Protein AF-Q3IYF4-F1 (afdb_monomer_lite)

Foldseek 3Di:
DDDPVVVVVVVVVVVVVVLVVLVVDPNSVVVVVLVVQLVVQLVVLVVVLVVVLVVLVVVLVVLVVVLVVLCVPPNCVDPVSVVSVVVSVVSVVVSVVCVVCSVVVSVVSSVVSVDDPPPDPDPPPDDDPPDDD

Sequence (133 aa):
MTKPAETSRTFLDTMTELLSTLSVAPMGTIMAKRMLDMQQGIAGEMNQAAHDWLDRRQAAVSSLVGTAHKVMDKGFSDTATYTSMQEWYGGMVERLAADMKSPYDL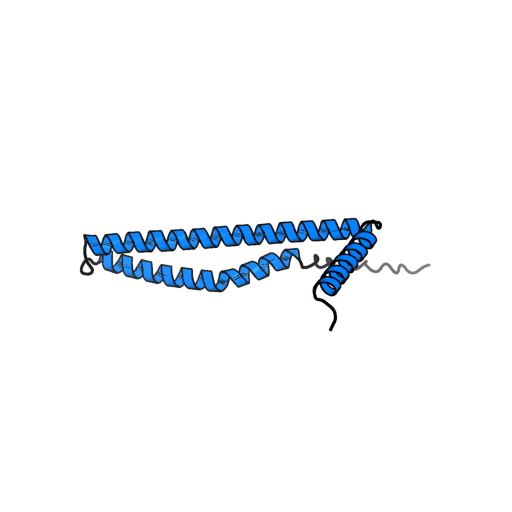MLACSAHVTPPVAKPAEKTASTFRRAA

pLDDT: mean 77.83, std 19.57, range [39.69, 97.12]

Organism: Cereibacter sphaeroides (strain ATCC 17023 / DSM 158 / JCM 6121 / CCUG 31486 / LMG 2827 / NBRC 12203 / NCIMB 8253 / ATH 2.4.1.) (NCBI:txid272943)

Structure (mmCIF, N/CA/C/O backbone):
data_AF-Q3IYF4-F1
#
_entry.id   AF-Q3IYF4-F1
#
loop_
_atom_site.group_PDB
_atom_site.id
_atom_site.type_symbol
_atom_site.label_atom_id
_atom_site.label_alt_id
_atom_site.label_comp_id
_atom_site.label_asym_id
_atom_site.label_entity_id
_atom_site.label_seq_id
_atom_site.pdbx_PDB_ins_code
_atom_site.Cartn_x
_atom_site.Cartn_y
_atom_site.Cartn_z
_atom_site.occupancy
_atom_site.B_iso_or_equiv
_atom_site.auth_seq_id
_atom_site.auth_comp_id
_atom_site.auth_asym_id
_atom_site.auth_atom_id
_atom_site.pdbx_PDB_model_num
ATOM 1 N N . MET A 1 1 ? 45.486 17.768 -6.975 1.00 40.19 1 MET A N 1
ATOM 2 C CA . MET A 1 1 ? 44.078 18.118 -6.691 1.00 40.19 1 MET A CA 1
ATOM 3 C C . MET A 1 1 ? 43.403 18.435 -8.017 1.00 40.19 1 MET A C 1
ATOM 5 O O . MET A 1 1 ? 43.606 19.523 -8.538 1.00 40.19 1 MET A O 1
ATOM 9 N N . THR A 1 2 ? 42.702 17.475 -8.618 1.00 50.09 2 THR A N 1
ATOM 10 C CA . THR A 1 2 ? 41.922 17.699 -9.847 1.00 50.09 2 THR A CA 1
ATOM 11 C C . THR A 1 2 ? 40.584 18.337 -9.478 1.00 50.09 2 THR A C 1
ATOM 13 O O . THR A 1 2 ? 39.971 17.969 -8.475 1.00 50.09 2 THR A O 1
ATOM 16 N N . LYS A 1 3 ? 40.167 19.363 -10.227 1.00 46.28 3 LYS A N 1
ATOM 17 C CA . LYS A 1 3 ? 38.967 20.151 -9.913 1.00 46.28 3 LYS A CA 1
ATOM 18 C C . LYS A 1 3 ? 37.704 19.284 -10.088 1.00 46.28 3 LYS A C 1
ATOM 20 O O . LYS A 1 3 ? 37.614 18.573 -11.087 1.00 46.28 3 LYS A O 1
ATOM 25 N N . PRO A 1 4 ? 36.688 19.393 -9.208 1.00 52.47 4 PRO A N 1
ATOM 26 C CA . PRO A 1 4 ? 35.450 18.597 -9.277 1.00 52.47 4 PRO A CA 1
ATOM 27 C C . PRO A 1 4 ? 34.710 18.667 -10.624 1.00 52.47 4 PRO A C 1
ATOM 29 O O . PRO A 1 4 ? 34.005 17.733 -11.006 1.00 52.47 4 PRO A O 1
ATOM 32 N N . ALA A 1 5 ? 34.888 19.772 -11.351 1.00 53.47 5 ALA A N 1
ATOM 33 C CA . ALA A 1 5 ? 34.289 20.009 -12.659 1.00 53.47 5 ALA A CA 1
ATOM 34 C C . ALA A 1 5 ? 34.938 19.196 -13.792 1.00 53.47 5 ALA A C 1
ATOM 36 O O . ALA A 1 5 ? 34.273 18.915 -14.780 1.00 53.47 5 ALA A O 1
ATOM 37 N N . GLU A 1 6 ? 36.212 18.806 -13.672 1.00 52.19 6 GLU A N 1
ATOM 38 C CA . GLU A 1 6 ? 36.874 17.978 -14.690 1.00 52.19 6 GLU A CA 1
ATOM 39 C C . GLU A 1 6 ? 36.450 16.518 -14.550 1.00 52.19 6 GLU A C 1
ATOM 41 O O . GLU A 1 6 ? 36.071 15.901 -15.535 1.00 52.19 6 GLU A O 1
ATOM 46 N N . THR A 1 7 ? 36.380 15.998 -13.322 1.00 56.44 7 THR A N 1
ATOM 47 C CA . THR A 1 7 ? 35.951 14.616 -13.049 1.00 56.44 7 THR A CA 1
ATOM 48 C C . THR A 1 7 ? 34.509 14.342 -13.482 1.00 56.44 7 THR A C 1
ATOM 50 O O . THR A 1 7 ? 34.222 13.282 -14.036 1.00 56.44 7 THR A O 1
ATOM 53 N N . SER A 1 8 ? 33.598 15.296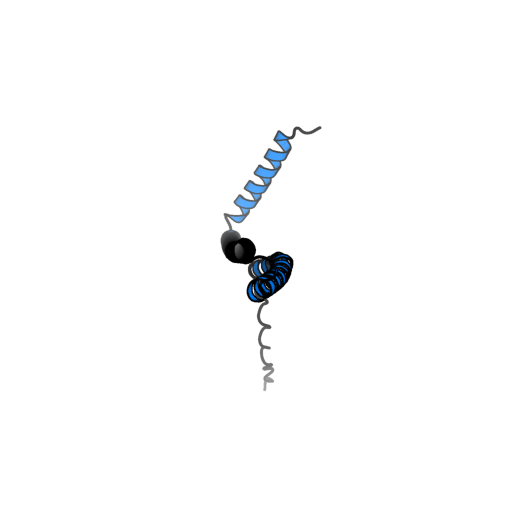 -13.271 1.00 56.47 8 SER A N 1
ATOM 54 C CA . SER A 1 8 ? 32.200 15.165 -13.706 1.00 56.47 8 SER A CA 1
ATOM 55 C C . SER A 1 8 ? 32.054 15.236 -15.231 1.00 56.47 8 SER A C 1
ATOM 57 O O . SER A 1 8 ? 31.237 14.510 -15.794 1.00 56.47 8 SER A O 1
ATOM 59 N N . ARG A 1 9 ? 32.896 16.025 -15.912 1.00 58.72 9 ARG A N 1
ATOM 60 C CA . ARG A 1 9 ? 32.964 16.069 -17.380 1.00 58.72 9 ARG A CA 1
ATOM 61 C C . ARG A 1 9 ? 33.507 14.766 -17.961 1.00 58.72 9 ARG A C 1
ATOM 63 O O . ARG A 1 9 ? 32.866 14.192 -18.826 1.00 58.72 9 ARG A O 1
ATOM 70 N N . THR A 1 10 ? 34.596 14.232 -17.403 1.00 63.41 10 THR A N 1
ATOM 71 C CA . THR A 1 10 ? 35.173 12.950 -17.836 1.00 63.41 10 THR A CA 1
ATOM 72 C C . THR A 1 10 ? 34.194 11.790 -17.661 1.00 63.41 10 THR A C 1
ATOM 74 O O . THR A 1 10 ? 34.110 10.929 -18.530 1.00 63.41 10 THR A O 1
ATOM 77 N N . PHE A 1 11 ? 33.416 11.765 -16.575 1.00 64.62 11 PHE A N 1
ATOM 78 C CA . PHE A 1 11 ? 32.393 10.737 -16.368 1.00 64.62 11 PHE A CA 1
ATOM 79 C C . PHE A 1 11 ? 31.266 10.820 -17.409 1.00 64.62 11 PHE A C 1
ATOM 81 O O . PHE A 1 11 ? 30.898 9.805 -17.998 1.00 64.62 11 PHE A O 1
ATOM 88 N N . LEU A 1 12 ? 30.751 12.026 -17.672 1.00 64.00 12 LEU A N 1
ATOM 89 C CA . LEU A 1 12 ? 29.723 12.251 -18.692 1.00 64.00 12 LEU A CA 1
ATOM 90 C C . LEU A 1 12 ? 30.234 11.942 -20.105 1.00 64.00 12 LEU A C 1
ATOM 92 O O . LEU A 1 12 ? 29.516 11.303 -20.872 1.00 64.00 12 LEU A O 1
ATOM 96 N N . ASP A 1 13 ? 31.471 12.320 -20.431 1.00 65.69 13 ASP A N 1
ATOM 97 C CA . ASP A 1 13 ? 32.100 12.025 -21.722 1.00 65.69 13 ASP A CA 1
ATOM 98 C C . ASP A 1 13 ? 32.281 10.509 -21.904 1.00 65.69 13 ASP A C 1
ATOM 100 O O . ASP A 1 13 ? 31.894 9.963 -22.935 1.00 65.69 13 ASP A O 1
ATOM 104 N N . THR A 1 14 ? 32.727 9.801 -20.859 1.00 65.25 14 THR A N 1
ATOM 105 C CA . THR A 1 14 ? 32.864 8.332 -20.875 1.00 65.25 14 THR A CA 1
ATOM 106 C C . THR A 1 14 ? 31.506 7.643 -21.049 1.00 65.25 14 THR A C 1
ATOM 108 O O . THR A 1 14 ? 31.385 6.696 -21.823 1.00 65.25 14 THR A O 1
ATOM 111 N N . MET A 1 15 ? 30.454 8.116 -20.367 1.00 60.31 15 MET A N 1
ATOM 112 C CA . MET A 1 15 ? 29.099 7.579 -20.547 1.00 60.31 15 MET A CA 1
ATOM 113 C C . MET A 1 15 ? 28.559 7.849 -21.953 1.00 60.31 15 MET A C 1
ATOM 115 O O . MET A 1 15 ? 27.919 6.977 -22.538 1.00 60.31 15 MET A O 1
ATOM 119 N N . THR A 1 16 ? 28.837 9.028 -22.507 1.00 65.94 16 THR A N 1
ATOM 120 C CA . THR A 1 16 ? 28.401 9.419 -23.853 1.00 65.94 16 THR A CA 1
ATOM 121 C C . THR A 1 16 ? 29.099 8.585 -24.925 1.00 65.94 16 THR A C 1
ATOM 123 O O . THR A 1 16 ? 28.452 8.152 -25.874 1.00 65.94 16 THR A O 1
ATOM 126 N N . GLU A 1 17 ? 30.389 8.296 -24.755 1.00 61.41 17 GLU A N 1
ATOM 127 C CA . GLU A 1 17 ? 31.174 7.449 -25.658 1.00 61.41 17 GLU A CA 1
ATOM 128 C C . GLU A 1 17 ? 30.762 5.965 -25.578 1.00 61.41 17 GLU A C 1
ATOM 130 O O . GLU A 1 17 ? 30.663 5.269 -26.592 1.00 61.41 17 GLU A O 1
ATOM 135 N N . LEU A 1 18 ? 30.407 5.481 -24.384 1.00 58.34 18 LEU A N 1
ATOM 136 C CA . LEU A 1 18 ? 29.841 4.141 -24.206 1.00 58.34 18 LEU A CA 1
ATOM 137 C C . LEU A 1 18 ? 28.450 4.019 -24.859 1.00 58.34 18 LEU A C 1
ATOM 139 O O . LEU A 1 18 ? 28.125 3.015 -25.489 1.00 58.34 18 LEU A O 1
ATOM 143 N N . LEU A 1 19 ? 27.621 5.059 -24.739 1.00 58.50 19 LEU A N 1
ATOM 144 C CA . LEU A 1 19 ? 26.296 5.120 -25.362 1.00 58.50 19 LEU A CA 1
ATOM 145 C C . LEU A 1 19 ? 26.379 5.274 -26.889 1.00 58.50 19 LEU A C 1
ATOM 147 O O . LEU A 1 19 ? 25.565 4.686 -27.604 1.00 58.50 19 LEU A O 1
ATOM 151 N N . SER A 1 20 ? 27.362 6.019 -27.405 1.00 60.44 20 SER A N 1
ATOM 152 C CA . SER A 1 20 ? 27.559 6.216 -28.846 1.00 60.44 20 SER A CA 1
ATOM 153 C C . SER A 1 20 ? 28.117 4.970 -29.534 1.00 60.44 20 SER A C 1
ATOM 155 O O . SER A 1 20 ? 27.747 4.682 -30.665 1.00 60.44 20 SER A O 1
ATOM 157 N N . THR A 1 21 ? 28.937 4.173 -28.850 1.00 57.44 21 THR A N 1
ATOM 158 C CA . THR A 1 21 ? 29.420 2.885 -29.376 1.00 57.44 21 THR A CA 1
ATOM 159 C C . THR A 1 21 ? 28.343 1.797 -29.357 1.00 57.44 21 THR A C 1
ATOM 161 O O . THR A 1 21 ? 28.311 0.947 -30.248 1.00 57.44 21 THR A O 1
ATOM 164 N N . LEU A 1 22 ? 27.400 1.850 -28.411 1.00 53.66 22 LEU A N 1
ATOM 165 C CA . LEU A 1 22 ? 26.230 0.965 -28.388 1.00 53.66 22 LEU A CA 1
ATOM 166 C C . LEU A 1 22 ? 25.180 1.341 -29.451 1.00 53.66 22 LEU A C 1
ATOM 168 O O . LEU A 1 22 ? 24.503 0.458 -29.974 1.00 53.66 22 LEU A O 1
ATOM 172 N N . SER A 1 23 ? 25.040 2.616 -29.820 1.00 54.72 23 SER A N 1
ATOM 173 C CA . SER A 1 23 ? 23.973 3.061 -30.733 1.00 54.72 23 SER A CA 1
ATOM 174 C C . SER A 1 23 ? 24.160 2.645 -32.202 1.00 54.72 23 SER A C 1
ATOM 176 O O . SER A 1 23 ? 23.187 2.644 -32.955 1.00 54.72 23 SER A O 1
ATOM 178 N N . VAL A 1 24 ? 25.371 2.243 -32.614 1.00 55.47 24 VAL A N 1
ATOM 179 C CA . VAL A 1 24 ? 25.703 1.933 -34.024 1.00 55.47 24 VAL A CA 1
ATOM 180 C C . VAL A 1 24 ? 25.619 0.428 -34.347 1.00 55.47 24 VAL A C 1
ATOM 182 O O . VAL A 1 24 ? 25.619 0.041 -35.514 1.00 55.47 24 VAL A O 1
ATOM 185 N N . ALA A 1 25 ? 25.481 -0.448 -33.343 1.00 57.38 25 ALA A N 1
ATOM 186 C CA . ALA A 1 25 ? 25.373 -1.897 -33.536 1.00 57.38 25 ALA A CA 1
ATOM 187 C C . ALA A 1 25 ? 23.937 -2.406 -33.272 1.00 57.38 25 ALA A C 1
ATOM 189 O O . ALA A 1 25 ? 23.344 -2.036 -32.256 1.00 57.38 25 ALA A O 1
ATOM 190 N N . PRO A 1 26 ? 23.388 -3.343 -34.079 1.00 59.53 26 PRO A N 1
ATOM 191 C CA . PRO A 1 26 ? 22.086 -3.982 -33.820 1.00 59.53 26 PRO A CA 1
ATOM 192 C C . PRO A 1 26 ? 21.964 -4.586 -32.411 1.00 59.53 26 PRO A C 1
ATOM 194 O O . PRO A 1 26 ? 20.877 -4.693 -31.853 1.00 59.53 26 PRO A O 1
ATOM 197 N N . MET A 1 27 ? 23.093 -4.966 -31.809 1.00 61.69 27 MET A N 1
ATOM 198 C CA . MET A 1 27 ? 23.151 -5.477 -30.441 1.00 61.69 27 MET A CA 1
ATOM 199 C C . MET A 1 27 ? 22.861 -4.408 -29.382 1.00 61.69 27 MET A C 1
ATOM 201 O O . MET A 1 27 ? 22.235 -4.723 -28.370 1.00 61.69 27 MET A O 1
ATOM 205 N N . GLY A 1 28 ? 23.261 -3.152 -29.596 1.00 63.28 28 GLY A N 1
ATOM 206 C CA . GLY A 1 28 ? 23.003 -2.090 -28.628 1.00 63.28 28 GLY A CA 1
ATOM 207 C C . GLY A 1 28 ? 21.562 -1.589 -28.665 1.00 63.28 28 GLY A C 1
ATOM 208 O O . GLY A 1 28 ? 21.007 -1.305 -27.608 1.00 63.28 28 GLY A O 1
ATOM 209 N N . THR A 1 29 ? 20.889 -1.603 -29.821 1.00 70.00 29 THR A N 1
ATOM 210 C CA . THR A 1 29 ? 19.440 -1.330 -29.884 1.00 70.00 29 THR A CA 1
ATOM 211 C C . THR A 1 29 ? 18.616 -2.432 -29.207 1.00 70.00 29 THR A C 1
ATOM 213 O O . THR A 1 29 ? 17.667 -2.129 -28.484 1.00 70.00 29 THR A O 1
ATOM 216 N N . ILE A 1 30 ? 19.007 -3.706 -29.351 1.00 75.19 30 ILE A N 1
ATOM 217 C CA . ILE A 1 30 ? 18.394 -4.833 -28.621 1.00 75.19 30 ILE A CA 1
ATOM 218 C C . ILE A 1 30 ? 18.602 -4.686 -27.109 1.00 75.19 30 ILE A C 1
ATOM 220 O O . ILE A 1 30 ? 17.670 -4.899 -26.333 1.00 75.19 30 ILE A O 1
ATOM 224 N N . MET A 1 31 ? 19.811 -4.319 -26.680 1.00 74.75 31 MET A N 1
ATOM 225 C CA . MET A 1 31 ? 20.125 -4.147 -25.263 1.00 74.75 31 MET A CA 1
ATOM 226 C C . MET A 1 31 ? 19.405 -2.937 -24.658 1.00 74.75 31 MET A C 1
ATOM 228 O O . MET A 1 31 ? 18.847 -3.054 -23.570 1.00 74.75 31 MET A O 1
ATOM 232 N N . ALA A 1 32 ? 19.328 -1.821 -25.388 1.00 76.88 32 ALA A N 1
ATOM 233 C CA . ALA A 1 32 ? 18.560 -0.644 -24.993 1.00 76.88 32 ALA A CA 1
ATOM 234 C C . ALA A 1 32 ? 17.071 -0.972 -24.836 1.00 76.88 32 ALA A C 1
ATOM 236 O O . ALA A 1 32 ? 16.477 -0.629 -23.818 1.00 76.88 32 ALA A O 1
ATOM 237 N N . LYS A 1 33 ? 16.478 -1.704 -25.790 1.00 81.25 33 LYS A N 1
ATOM 238 C CA . LYS A 1 33 ? 15.083 -2.149 -25.684 1.00 81.25 33 LYS A CA 1
ATOM 239 C C . LYS A 1 33 ? 14.856 -3.022 -24.448 1.00 81.25 33 LYS A C 1
ATOM 241 O O . LYS A 1 33 ? 13.959 -2.734 -23.671 1.00 81.25 33 LYS A O 1
ATOM 246 N N . ARG A 1 34 ? 15.709 -4.026 -24.214 1.00 80.00 34 ARG A N 1
ATOM 247 C CA . ARG A 1 34 ? 15.621 -4.879 -23.013 1.00 80.00 34 ARG A CA 1
ATOM 248 C C . ARG A 1 34 ? 15.745 -4.080 -21.718 1.00 80.00 34 ARG A C 1
ATOM 250 O O . ARG A 1 34 ? 15.047 -4.370 -20.755 1.00 80.00 34 ARG A O 1
ATOM 257 N N . MET A 1 35 ? 16.628 -3.084 -21.690 1.00 82.44 35 MET A N 1
ATOM 258 C CA . MET A 1 35 ? 16.806 -2.221 -20.526 1.00 82.44 35 MET A CA 1
ATOM 259 C C . MET A 1 35 ? 15.575 -1.343 -20.274 1.00 82.44 35 MET A C 1
ATOM 261 O O . MET A 1 35 ? 15.186 -1.177 -19.121 1.00 82.44 35 MET A O 1
ATOM 265 N N . LEU A 1 36 ? 14.950 -0.811 -21.328 1.00 86.25 36 LEU A N 1
ATOM 266 C CA . LEU A 1 36 ? 13.699 -0.056 -21.222 1.00 86.25 36 LEU A CA 1
ATOM 267 C C . LEU A 1 36 ? 12.541 -0.947 -20.760 1.00 86.25 36 LEU A C 1
ATOM 269 O O . LEU A 1 36 ? 11.827 -0.559 -19.840 1.00 86.25 36 LEU A O 1
ATOM 273 N N . ASP A 1 37 ? 12.406 -2.150 -21.324 1.00 87.75 37 ASP A N 1
ATOM 274 C CA . ASP A 1 37 ? 11.381 -3.122 -20.924 1.00 87.75 37 ASP A CA 1
ATOM 275 C C . ASP A 1 37 ? 11.539 -3.503 -19.435 1.00 87.75 37 ASP A C 1
ATOM 277 O O . ASP A 1 37 ? 10.565 -3.519 -18.685 1.00 87.75 37 ASP A O 1
ATOM 281 N N . MET A 1 38 ? 12.778 -3.718 -18.971 1.00 87.56 38 MET A N 1
ATOM 282 C CA . MET A 1 38 ? 13.093 -3.963 -17.558 1.00 87.56 38 MET A CA 1
ATOM 283 C C . MET A 1 38 ? 12.721 -2.770 -16.666 1.00 87.56 38 MET A C 1
ATOM 285 O O . MET A 1 38 ? 12.091 -2.955 -15.627 1.00 87.56 38 MET A O 1
ATOM 289 N N . GLN A 1 39 ? 13.102 -1.546 -17.051 1.00 86.81 39 GLN A N 1
ATOM 290 C CA . GLN A 1 39 ? 12.760 -0.338 -16.290 1.00 86.81 39 GLN A CA 1
ATOM 291 C C . GLN A 1 39 ? 11.246 -0.130 -16.210 1.00 86.81 39 GLN A C 1
ATOM 293 O O . GLN A 1 39 ? 10.738 0.228 -15.149 1.00 86.81 39 GLN A O 1
ATOM 298 N N . GLN A 1 40 ? 10.523 -0.388 -17.302 1.00 92.44 40 GLN A N 1
ATOM 299 C CA . GLN A 1 40 ? 9.068 -0.302 -17.334 1.00 92.44 40 GLN A CA 1
ATOM 300 C C . GLN A 1 40 ? 8.420 -1.351 -16.422 1.00 92.44 40 GLN A C 1
ATOM 302 O O . GLN A 1 40 ? 7.495 -1.017 -15.684 1.00 92.44 40 GLN A O 1
ATOM 307 N N . GLY A 1 41 ? 8.928 -2.588 -16.427 1.00 90.69 41 GLY A N 1
ATOM 308 C CA . GLY A 1 41 ? 8.484 -3.647 -15.520 1.00 90.69 41 GLY A CA 1
ATOM 309 C C . GLY A 1 41 ? 8.682 -3.272 -14.051 1.00 90.69 41 GLY A C 1
ATOM 310 O O . GLY A 1 41 ? 7.723 -3.262 -13.285 1.00 90.69 41 GLY A O 1
ATOM 311 N N . ILE A 1 42 ? 9.896 -2.848 -13.680 1.00 92.94 42 ILE A N 1
ATOM 312 C CA . ILE A 1 42 ? 10.220 -2.383 -12.319 1.00 92.94 42 ILE A CA 1
ATOM 313 C C . ILE A 1 42 ? 9.324 -1.211 -11.903 1.00 92.94 42 ILE A C 1
ATOM 315 O O . ILE A 1 42 ? 8.802 -1.204 -10.790 1.00 92.94 42 ILE A O 1
ATOM 319 N N . ALA A 1 43 ? 9.115 -0.230 -12.784 1.00 94.25 43 ALA A N 1
ATOM 320 C CA . ALA A 1 43 ? 8.231 0.897 -12.502 1.00 94.25 43 ALA A CA 1
ATOM 321 C C . ALA A 1 43 ? 6.783 0.441 -12.250 1.00 94.25 43 ALA A C 1
ATOM 323 O O . ALA A 1 43 ? 6.118 0.986 -11.370 1.00 94.25 43 ALA A O 1
ATOM 324 N N . GLY A 1 44 ? 6.316 -0.579 -12.978 1.00 95.62 44 GLY A N 1
ATOM 325 C CA . GLY A 1 44 ? 5.024 -1.224 -12.745 1.00 95.62 44 GLY A CA 1
ATOM 326 C C . GLY A 1 44 ? 4.917 -1.835 -11.347 1.00 95.62 44 GLY A C 1
ATOM 327 O O . GLY A 1 44 ? 3.977 -1.514 -10.620 1.00 95.62 44 GLY A O 1
ATOM 328 N N . GLU A 1 45 ? 5.906 -2.636 -10.940 1.00 97.00 45 GLU A N 1
ATOM 329 C CA . GLU A 1 45 ? 5.938 -3.255 -9.603 1.00 97.00 45 GLU A CA 1
ATOM 330 C C . GLU A 1 45 ? 5.983 -2.205 -8.486 1.00 97.00 45 GLU A C 1
ATOM 332 O O . GLU A 1 45 ? 5.254 -2.297 -7.498 1.00 97.00 45 GLU A O 1
ATOM 337 N N . MET A 1 46 ? 6.800 -1.161 -8.654 1.00 95.00 46 MET A N 1
ATOM 338 C CA . MET A 1 46 ? 6.878 -0.056 -7.695 1.00 95.00 46 MET A CA 1
ATOM 339 C C . MET A 1 46 ? 5.547 0.684 -7.570 1.00 95.00 46 MET A C 1
ATOM 341 O O . MET A 1 46 ? 5.134 1.021 -6.460 1.00 95.00 46 MET A O 1
ATOM 345 N N . ASN A 1 47 ? 4.870 0.934 -8.693 1.00 97.12 47 ASN A N 1
ATOM 346 C CA . ASN A 1 47 ? 3.576 1.601 -8.688 1.00 97.12 47 ASN A CA 1
ATOM 347 C C . ASN A 1 47 ? 2.516 0.747 -7.983 1.00 97.12 47 ASN A C 1
ATOM 349 O O . ASN A 1 47 ? 1.760 1.277 -7.170 1.00 97.12 47 ASN A O 1
ATOM 353 N N . GLN A 1 48 ? 2.482 -0.563 -8.235 1.00 96.00 48 GLN A N 1
ATOM 354 C CA . GLN A 1 48 ? 1.558 -1.464 -7.547 1.00 96.00 48 GLN A CA 1
ATOM 355 C C . GLN A 1 48 ? 1.834 -1.502 -6.039 1.00 96.00 48 GLN A C 1
ATOM 357 O O . GLN A 1 48 ? 0.923 -1.289 -5.243 1.00 96.00 48 GLN A O 1
ATOM 362 N N . ALA A 1 49 ? 3.095 -1.670 -5.635 1.00 94.81 49 ALA A N 1
ATOM 363 C CA . ALA A 1 49 ? 3.467 -1.688 -4.222 1.00 94.81 49 ALA A CA 1
ATOM 364 C C . ALA A 1 49 ? 3.116 -0.374 -3.499 1.00 94.81 49 ALA A C 1
ATOM 366 O O . ALA A 1 49 ? 2.728 -0.395 -2.328 1.00 94.81 49 ALA A O 1
ATOM 367 N N . ALA A 1 50 ? 3.222 0.768 -4.186 1.00 95.06 50 ALA A N 1
ATOM 368 C CA . ALA A 1 50 ? 2.806 2.059 -3.649 1.00 95.06 50 ALA A CA 1
ATOM 369 C C . ALA A 1 50 ? 1.287 2.133 -3.422 1.00 95.06 50 ALA A C 1
ATOM 371 O O . ALA A 1 50 ? 0.866 2.597 -2.360 1.00 95.06 50 ALA A O 1
ATOM 372 N N . HIS A 1 51 ? 0.478 1.647 -4.371 1.00 97.12 51 HIS A N 1
ATOM 373 C CA . HIS A 1 51 ? -0.977 1.558 -4.200 1.00 97.12 51 HIS A CA 1
ATOM 374 C C . HIS A 1 51 ? -1.333 0.658 -3.015 1.00 97.12 51 HIS A C 1
ATOM 376 O O . HIS A 1 51 ? -2.028 1.100 -2.103 1.00 97.12 51 HIS A O 1
ATOM 382 N N . ASP A 1 52 ? -0.759 -0.545 -2.953 1.00 94.56 52 ASP A N 1
ATOM 383 C CA . ASP A 1 52 ? -1.029 -1.491 -1.868 1.00 94.56 52 ASP A CA 1
ATOM 384 C C . ASP A 1 52 ? -0.663 -0.907 -0.494 1.00 94.56 52 ASP A C 1
ATOM 386 O O . ASP A 1 52 ? -1.349 -1.141 0.505 1.00 94.56 52 ASP A O 1
ATOM 390 N N . TRP A 1 53 ? 0.438 -0.153 -0.412 1.00 93.69 53 TRP A N 1
ATOM 391 C CA . TRP A 1 53 ? 0.837 0.526 0.820 1.00 93.69 53 TRP A CA 1
ATOM 392 C C . TRP A 1 53 ? -0.153 1.628 1.208 1.00 93.69 53 TRP A C 1
ATOM 394 O O . TRP A 1 53 ? -0.571 1.687 2.367 1.00 93.69 53 TRP A O 1
ATOM 404 N N . LEU A 1 54 ? -0.555 2.478 0.258 1.00 95.75 54 LEU A N 1
ATOM 405 C CA . LEU A 1 54 ? -1.526 3.547 0.502 1.00 95.75 54 LEU A CA 1
ATOM 406 C C . LEU A 1 54 ? -2.878 2.989 0.957 1.00 95.75 54 LEU A C 1
ATOM 408 O O . LEU A 1 54 ? -3.427 3.481 1.944 1.00 95.75 54 LEU A O 1
ATOM 412 N N . ASP A 1 55 ? -3.359 1.916 0.331 1.00 95.44 55 ASP A N 1
ATOM 413 C CA . ASP A 1 55 ? -4.614 1.256 0.697 1.00 95.44 55 ASP A CA 1
ATOM 414 C C . ASP A 1 55 ? -4.572 0.725 2.136 1.00 95.44 55 ASP A C 1
ATOM 416 O O . ASP A 1 55 ? -5.488 0.968 2.933 1.00 95.44 55 ASP A O 1
ATOM 420 N N . ARG A 1 56 ? -3.468 0.073 2.533 1.00 93.25 56 ARG A N 1
ATOM 421 C CA . ARG A 1 56 ? -3.279 -0.380 3.923 1.00 93.25 56 ARG A CA 1
ATOM 422 C C . ARG A 1 56 ? -3.261 0.784 4.910 1.00 93.25 56 ARG A C 1
ATOM 424 O O . ARG A 1 56 ? -3.808 0.658 6.011 1.00 93.25 56 ARG A O 1
ATOM 431 N N . ARG A 1 57 ? -2.656 1.919 4.543 1.00 93.56 57 ARG A N 1
ATOM 432 C CA . ARG A 1 57 ? -2.612 3.123 5.389 1.00 93.56 57 ARG A CA 1
ATOM 433 C C . ARG A 1 57 ? -3.979 3.769 5.527 1.00 93.56 57 ARG A C 1
ATOM 435 O O . ARG A 1 57 ? -4.367 4.102 6.647 1.00 93.56 57 ARG A O 1
ATOM 442 N N . GLN A 1 58 ? -4.732 3.876 4.440 1.00 95.56 58 GLN A N 1
ATOM 443 C CA . GLN A 1 58 ? -6.098 4.376 4.480 1.00 95.56 58 GLN A CA 1
ATOM 444 C C . GLN A 1 58 ? -6.978 3.488 5.366 1.00 95.56 58 GLN A C 1
ATOM 446 O O . GLN A 1 58 ? -7.641 3.994 6.271 1.00 95.56 58 GLN A O 1
ATOM 451 N N . ALA A 1 59 ? -6.903 2.164 5.204 1.00 92.56 59 ALA A N 1
ATOM 452 C CA . ALA A 1 59 ? -7.631 1.220 6.049 1.00 92.56 59 ALA A CA 1
ATOM 453 C C . ALA A 1 59 ? -7.245 1.338 7.538 1.00 92.56 59 ALA A C 1
ATOM 455 O O . ALA A 1 59 ? -8.112 1.253 8.412 1.00 92.56 59 ALA A O 1
ATOM 456 N N . ALA A 1 60 ? -5.961 1.560 7.846 1.00 94.38 60 ALA A N 1
ATOM 457 C CA . ALA A 1 60 ? -5.493 1.778 9.215 1.00 94.38 60 ALA A CA 1
ATOM 458 C C . ALA A 1 60 ? -6.105 3.033 9.844 1.00 94.38 60 ALA A C 1
ATOM 460 O O . ALA A 1 60 ? -6.606 2.976 10.969 1.00 94.38 60 ALA A O 1
ATOM 461 N N . VAL A 1 61 ? -6.100 4.147 9.109 1.00 95.12 61 VAL A N 1
ATOM 462 C CA . VAL A 1 61 ? -6.654 5.422 9.579 1.00 95.12 61 VAL A CA 1
ATOM 463 C C . VAL A 1 61 ? -8.165 5.320 9.755 1.00 95.12 61 VAL A C 1
ATOM 465 O O . VAL A 1 61 ? -8.668 5.666 10.820 1.00 95.12 61 VAL A O 1
ATOM 468 N N . SER A 1 62 ? -8.893 4.785 8.772 1.00 95.50 62 SER A N 1
ATOM 469 C CA . SER A 1 62 ? -10.347 4.611 8.873 1.00 95.50 62 SER A CA 1
ATOM 470 C C . SER A 1 62 ? -10.738 3.721 10.056 1.00 95.50 62 SER A C 1
ATOM 472 O O . SER A 1 62 ? -11.669 4.042 10.793 1.00 95.50 62 SER A O 1
ATOM 474 N N . SER A 1 63 ? -9.993 2.636 10.286 1.00 94.44 63 SER A N 1
ATOM 475 C CA . SER A 1 63 ? -10.205 1.728 11.418 1.00 94.44 63 SER A CA 1
ATOM 476 C C . SER A 1 63 ? -9.920 2.402 12.767 1.00 94.44 63 SER A C 1
ATOM 478 O O . SER A 1 63 ? -10.703 2.244 13.708 1.00 94.44 63 SER A O 1
ATOM 480 N N . LEU A 1 64 ? -8.844 3.194 12.863 1.00 94.62 64 LEU A N 1
ATOM 481 C CA . LEU A 1 64 ? -8.517 3.973 14.061 1.00 94.62 64 LEU A CA 1
ATOM 482 C C . LEU A 1 64 ? -9.603 5.004 14.368 1.00 94.62 64 LEU A C 1
ATOM 484 O O . LEU A 1 64 ? -10.108 5.042 15.485 1.00 94.62 64 LEU A O 1
ATOM 488 N N . VAL A 1 65 ? -9.984 5.809 13.376 1.00 95.88 65 VAL A N 1
ATOM 489 C CA . VAL A 1 65 ? -10.996 6.863 13.527 1.00 95.88 65 VAL A CA 1
ATOM 490 C C . VAL A 1 65 ? -12.343 6.263 13.928 1.00 95.88 65 VAL A C 1
ATOM 492 O O . VAL A 1 65 ? -12.960 6.730 14.882 1.00 95.88 65 VAL A O 1
ATOM 495 N N . GLY A 1 66 ? -12.774 5.181 13.272 1.00 93.94 66 GLY A N 1
ATOM 496 C CA . GLY A 1 66 ? -14.017 4.491 13.625 1.00 93.94 66 GLY A CA 1
ATOM 497 C C . GLY A 1 66 ? -14.010 3.939 15.054 1.00 93.94 66 GLY A C 1
ATOM 498 O O . GLY A 1 66 ? -15.009 4.043 15.764 1.00 93.94 66 GLY A O 1
ATOM 499 N N . THR A 1 67 ? -12.876 3.400 15.508 1.00 94.06 67 THR A N 1
ATOM 500 C CA . THR A 1 67 ? -12.721 2.904 16.885 1.00 94.06 67 THR A CA 1
ATOM 501 C C . THR A 1 67 ? -12.717 4.052 17.892 1.00 94.06 67 THR A C 1
ATOM 503 O O . THR A 1 67 ? -13.405 3.977 18.909 1.00 94.06 67 THR A O 1
ATOM 506 N N . ALA A 1 68 ? -12.009 5.143 17.593 1.00 93.31 68 ALA A N 1
ATOM 507 C CA . ALA A 1 68 ? -11.967 6.332 18.437 1.00 93.31 68 ALA A CA 1
ATOM 508 C C . ALA A 1 68 ? -13.360 6.953 18.617 1.00 93.31 68 ALA A C 1
ATOM 510 O O . ALA A 1 68 ? -13.725 7.289 19.739 1.00 93.31 68 ALA A O 1
ATOM 511 N N . HIS A 1 69 ? -14.169 7.035 17.554 1.00 95.06 69 HIS A N 1
ATOM 512 C CA . HIS A 1 69 ? -15.557 7.497 17.660 1.00 95.06 69 HIS A CA 1
ATOM 513 C C . HIS A 1 69 ? -16.391 6.626 18.601 1.00 95.06 69 HIS A C 1
ATOM 515 O O . HIS A 1 69 ? -17.024 7.156 19.506 1.00 95.06 69 HIS A O 1
ATOM 521 N N . LYS A 1 70 ? -16.317 5.293 18.486 1.00 93.12 70 LYS A N 1
ATOM 522 C CA . LYS A 1 70 ? -17.037 4.390 19.405 1.00 93.12 70 LYS A CA 1
ATOM 523 C C . LYS A 1 70 ? -16.626 4.594 20.866 1.00 93.12 70 LYS A C 1
ATOM 525 O O . LYS A 1 70 ? -17.479 4.582 21.752 1.00 93.12 70 LYS A O 1
ATOM 530 N N . VAL A 1 71 ? -15.331 4.805 21.113 1.00 93.25 71 VAL A N 1
ATOM 531 C CA . VAL A 1 71 ? -14.800 5.101 22.452 1.00 93.25 71 VAL A CA 1
ATOM 532 C C . VAL A 1 71 ? -15.324 6.434 22.976 1.00 93.25 71 VAL A C 1
ATOM 534 O O . VAL A 1 71 ? -15.739 6.497 24.130 1.00 93.25 71 VAL A O 1
ATOM 537 N N . MET A 1 72 ? -15.339 7.479 22.149 1.00 93.38 72 MET A N 1
ATOM 538 C CA . MET A 1 72 ? -15.869 8.788 22.541 1.00 93.38 72 MET A CA 1
ATOM 539 C C . MET A 1 72 ? -17.379 8.746 22.813 1.00 93.38 72 MET A C 1
ATOM 541 O O . MET A 1 72 ? -17.833 9.378 23.762 1.00 93.38 72 MET A O 1
ATOM 545 N N . ASP A 1 73 ? -18.138 7.976 22.030 1.00 93.69 73 ASP A N 1
ATOM 546 C CA . ASP A 1 73 ? -19.601 7.938 22.119 1.00 93.69 73 ASP A CA 1
ATOM 547 C C . ASP A 1 73 ? -20.113 7.066 23.274 1.00 93.69 73 ASP A C 1
ATOM 549 O O . ASP A 1 73 ? -21.098 7.409 23.926 1.00 93.69 73 ASP A O 1
ATOM 553 N N . LYS A 1 74 ? -19.476 5.913 23.519 1.00 92.44 74 LYS A N 1
ATOM 554 C CA . LYS A 1 74 ? -19.978 4.895 24.463 1.00 92.44 74 LYS A CA 1
ATOM 555 C C . LYS A 1 74 ? -19.056 4.609 25.646 1.00 92.44 74 LY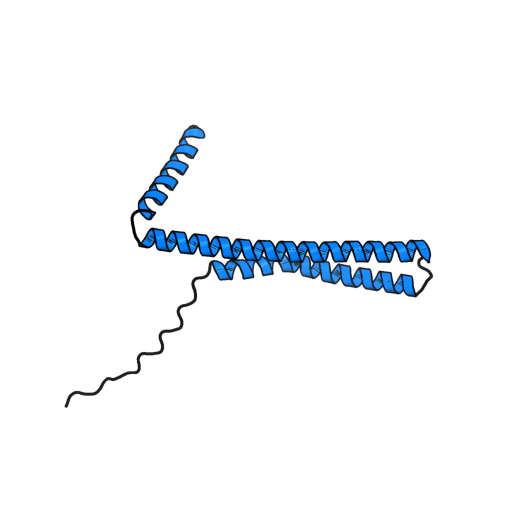S A C 1
ATOM 557 O O . LYS A 1 74 ? -19.468 3.937 26.591 1.00 92.44 74 LYS A O 1
ATOM 562 N N . GLY A 1 75 ? -17.819 5.099 25.610 1.00 86.19 75 GLY A N 1
ATOM 563 C CA . GLY A 1 75 ? -16.805 4.800 26.617 1.00 86.19 75 GLY A CA 1
ATOM 564 C C . GLY A 1 75 ? -16.314 3.348 26.583 1.00 86.19 75 GLY A C 1
ATOM 565 O O . GLY A 1 75 ? -16.808 2.498 25.843 1.00 86.19 75 GLY A O 1
ATOM 566 N N . PHE A 1 76 ? -15.314 3.053 27.415 1.00 86.38 76 PHE A N 1
ATOM 567 C CA . PHE A 1 76 ? -14.666 1.734 27.473 1.00 86.38 76 PHE A CA 1
ATOM 568 C C . PHE A 1 76 ? -15.462 0.663 28.231 1.00 86.38 76 PHE A C 1
ATOM 570 O O . PHE A 1 76 ? -15.119 -0.513 28.158 1.00 86.38 76 PHE A O 1
ATOM 577 N N . SER A 1 77 ? -16.499 1.053 28.975 1.00 87.06 77 SER A N 1
ATOM 578 C CA . SER A 1 77 ? -17.372 0.120 29.697 1.00 87.06 77 SER A CA 1
ATOM 579 C C . SER A 1 77 ? -18.360 -0.609 28.782 1.00 87.06 77 SER A C 1
ATOM 581 O O . SER A 1 77 ? -18.932 -1.615 29.193 1.00 87.06 77 SER A O 1
ATOM 583 N N . ASP A 1 78 ? -18.575 -0.111 27.561 1.00 91.62 78 ASP A N 1
ATOM 584 C CA . ASP A 1 78 ? -19.392 -0.784 26.554 1.00 91.62 78 ASP A CA 1
ATOM 585 C C . ASP A 1 78 ? -18.616 -1.959 25.942 1.00 91.62 78 ASP A C 1
ATOM 587 O O . ASP A 1 78 ? -17.523 -1.800 25.392 1.00 91.62 78 ASP A O 1
ATOM 591 N N . THR A 1 79 ? -19.189 -3.159 26.031 1.00 90.12 79 THR A N 1
ATOM 592 C CA . THR A 1 79 ? -18.555 -4.395 25.554 1.00 90.12 79 THR A CA 1
ATOM 593 C C . THR A 1 79 ? -18.296 -4.373 24.051 1.00 90.12 79 THR A C 1
ATOM 595 O O . THR A 1 79 ? -17.247 -4.843 23.618 1.00 90.12 79 THR A O 1
ATOM 598 N N . ALA A 1 80 ? -19.187 -3.780 23.250 1.00 89.19 80 ALA A N 1
ATOM 599 C CA . ALA A 1 80 ? -18.990 -3.673 21.805 1.00 89.19 80 ALA A CA 1
ATOM 600 C C . ALA A 1 80 ? -17.855 -2.696 21.449 1.00 89.19 80 ALA A C 1
ATOM 602 O O . ALA A 1 80 ? -17.070 -2.964 20.536 1.00 89.19 80 ALA A O 1
ATOM 603 N N . THR A 1 81 ? -17.718 -1.589 22.184 1.00 91.06 81 THR A N 1
ATOM 604 C CA . THR A 1 81 ? -16.563 -0.687 22.068 1.00 91.06 81 THR A CA 1
ATOM 605 C C . THR A 1 81 ? -15.259 -1.392 22.429 1.00 91.06 81 THR A C 1
ATOM 607 O O . THR A 1 81 ? -14.280 -1.279 21.689 1.00 91.06 81 THR A O 1
ATOM 610 N N . TYR A 1 82 ? -15.241 -2.159 23.522 1.00 90.25 82 TYR A N 1
ATOM 611 C CA . TYR A 1 82 ? -14.057 -2.914 23.929 1.00 90.25 82 TYR A CA 1
ATOM 612 C C . TYR A 1 82 ? -13.636 -3.943 22.867 1.00 90.25 82 TYR A C 1
ATOM 614 O O . TYR A 1 82 ? -12.466 -3.985 22.484 1.00 90.25 82 TYR A O 1
ATOM 622 N N . THR A 1 83 ? -14.585 -4.705 22.311 1.00 91.75 83 THR A N 1
ATOM 623 C CA . THR A 1 83 ? -14.322 -5.631 21.196 1.00 91.75 83 THR A CA 1
ATOM 624 C C . THR A 1 83 ? -13.787 -4.899 19.965 1.00 91.75 83 THR A C 1
ATOM 626 O O . THR A 1 83 ? -12.779 -5.317 19.401 1.00 91.75 83 THR A O 1
ATOM 629 N N . SER A 1 84 ? -14.374 -3.756 19.592 1.00 90.81 84 SER A N 1
ATOM 630 C CA . SER A 1 84 ? -13.882 -2.952 18.463 1.00 90.81 84 SER A CA 1
ATOM 631 C C . SER A 1 84 ? -12.439 -2.479 18.662 1.00 90.81 84 SER A C 1
ATOM 633 O O . SER A 1 84 ? -11.697 -2.351 17.690 1.00 90.81 84 SER A O 1
ATOM 635 N N . MET A 1 85 ? -12.028 -2.208 19.903 1.00 92.94 85 MET A N 1
ATOM 636 C CA . MET A 1 85 ? -10.648 -1.847 20.218 1.00 92.94 85 MET A CA 1
ATOM 637 C C . MET A 1 85 ? -9.704 -3.041 20.046 1.00 92.94 85 MET A C 1
ATOM 639 O O . MET A 1 85 ? -8.620 -2.886 19.485 1.00 92.94 85 MET A O 1
ATOM 643 N N . GLN A 1 86 ? -10.114 -4.236 20.481 1.00 93.31 86 GLN A N 1
ATOM 644 C CA . GLN A 1 86 ? -9.342 -5.466 20.276 1.00 93.31 86 GLN A CA 1
ATOM 645 C C . GLN A 1 86 ? -9.173 -5.794 18.787 1.00 93.31 86 GLN A C 1
ATOM 647 O O . GLN A 1 86 ? -8.063 -6.097 18.353 1.00 93.31 86 GLN A O 1
ATOM 652 N N . GLU A 1 87 ? -10.240 -5.669 17.995 1.00 93.12 87 GLU A N 1
ATOM 653 C CA . GLU A 1 87 ? -10.198 -5.833 16.536 1.00 93.12 87 GLU A CA 1
ATOM 654 C C . GLU A 1 87 ? -9.246 -4.825 15.884 1.00 93.12 87 GLU A C 1
ATOM 656 O O . GLU A 1 87 ? -8.431 -5.190 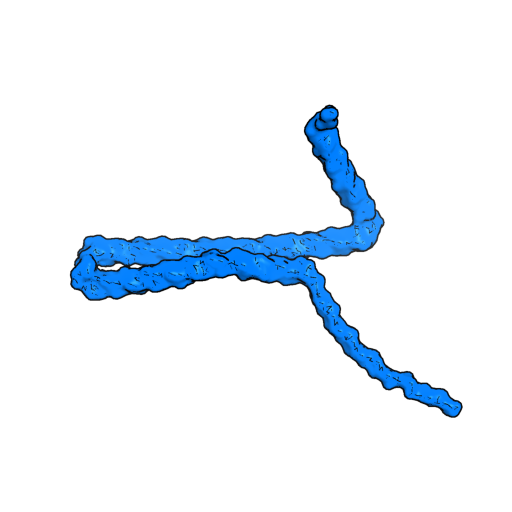15.034 1.00 93.12 87 GLU A O 1
ATOM 661 N N . TRP A 1 88 ? -9.296 -3.560 16.316 1.00 93.88 88 TRP A N 1
ATOM 662 C CA . TRP A 1 88 ? -8.376 -2.534 15.835 1.00 93.88 88 TRP A CA 1
ATOM 663 C C . TRP A 1 88 ? -6.913 -2.886 16.134 1.00 93.88 88 TRP A C 1
ATOM 665 O O . TRP A 1 88 ? -6.069 -2.788 15.238 1.00 93.88 88 TRP A O 1
ATOM 675 N N . TYR A 1 89 ? -6.615 -3.340 17.357 1.00 93.69 89 TYR A N 1
ATOM 676 C CA . TYR A 1 89 ? -5.278 -3.798 17.740 1.00 93.69 89 TYR A CA 1
ATOM 677 C C . TYR A 1 89 ? -4.824 -5.000 16.906 1.00 93.69 89 TYR A C 1
ATOM 679 O O . TYR A 1 89 ? -3.695 -4.999 16.413 1.00 93.69 89 TYR A O 1
ATOM 687 N N . GLY A 1 90 ? -5.693 -5.993 16.697 1.00 93.94 90 GLY A N 1
ATOM 688 C CA . GLY A 1 90 ? -5.405 -7.145 15.839 1.00 93.94 90 GLY A CA 1
ATOM 689 C C . GLY A 1 90 ? -5.043 -6.711 14.418 1.00 93.94 90 GLY A C 1
ATOM 690 O O . GLY A 1 90 ? -3.953 -7.010 13.929 1.00 93.94 90 GLY A O 1
ATOM 691 N N . GLY A 1 91 ? -5.886 -5.877 13.806 1.00 94.19 91 GLY A N 1
ATOM 692 C CA . GLY A 1 91 ? -5.619 -5.331 12.477 1.00 94.19 91 GLY A CA 1
ATOM 693 C C . GLY A 1 91 ? -4.371 -4.439 12.422 1.00 94.19 91 GLY A C 1
ATOM 694 O O . GLY A 1 91 ? -3.709 -4.354 11.390 1.00 94.19 91 GLY A O 1
ATOM 695 N N . MET A 1 92 ? -4.009 -3.745 13.507 1.00 93.19 92 MET A N 1
ATOM 696 C CA . MET A 1 92 ? -2.753 -2.986 13.586 1.00 93.19 92 MET A CA 1
ATOM 697 C C . MET A 1 92 ? -1.535 -3.912 13.476 1.00 93.19 92 MET A C 1
ATOM 699 O O . MET A 1 92 ? -0.613 -3.603 12.722 1.00 93.19 92 MET A O 1
ATOM 703 N N . VAL A 1 93 ? -1.541 -5.043 14.186 1.00 94.88 93 VAL A N 1
ATOM 704 C CA . VAL A 1 93 ? -0.445 -6.025 14.153 1.00 94.88 93 VAL A CA 1
ATOM 705 C C . VAL A 1 93 ? -0.319 -6.663 12.770 1.00 94.88 93 VAL A C 1
ATOM 707 O O . VAL A 1 93 ? 0.784 -6.733 12.230 1.00 94.88 93 VAL A O 1
ATOM 710 N N . GLU A 1 94 ? -1.434 -7.062 12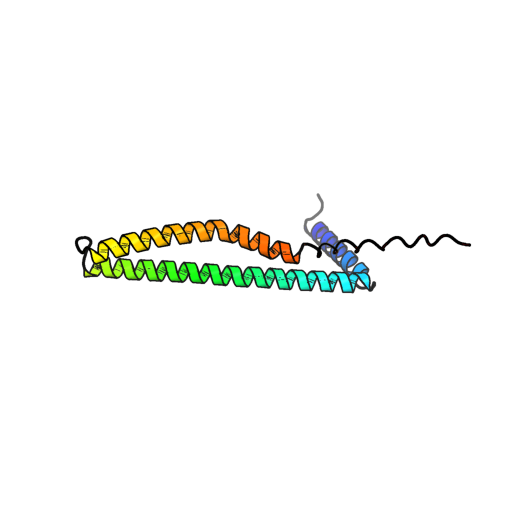.160 1.00 94.31 94 GLU A N 1
ATOM 711 C CA . GLU A 1 94 ? -1.443 -7.632 10.806 1.00 94.31 94 GLU A CA 1
ATOM 712 C C . GLU A 1 94 ? -0.879 -6.654 9.769 1.00 94.31 94 GLU A C 1
ATOM 714 O O . GLU A 1 94 ? -0.028 -7.017 8.954 1.00 94.31 94 GLU A O 1
ATOM 719 N N . ARG A 1 95 ? -1.292 -5.381 9.831 1.00 92.19 95 ARG A N 1
ATOM 720 C CA . ARG A 1 95 ? -0.779 -4.335 8.934 1.00 92.19 95 ARG A CA 1
ATOM 721 C C . ARG A 1 95 ? 0.705 -4.059 9.156 1.00 92.19 95 ARG A C 1
ATOM 723 O O . ARG A 1 95 ? 1.428 -3.877 8.182 1.00 92.19 95 ARG A O 1
ATOM 730 N N . LEU A 1 96 ? 1.175 -4.075 10.405 1.00 92.38 96 LEU A N 1
ATOM 731 C CA . LEU A 1 96 ? 2.599 -3.933 10.710 1.00 92.38 96 LEU A CA 1
ATOM 732 C C . LEU A 1 96 ? 3.416 -5.077 10.094 1.00 92.38 96 LEU A C 1
ATOM 734 O O . LEU A 1 96 ? 4.444 -4.823 9.469 1.00 92.38 96 LEU A O 1
ATOM 738 N N . ALA A 1 97 ? 2.944 -6.319 10.218 1.00 94.31 97 ALA A N 1
ATOM 739 C CA . ALA A 1 97 ? 3.595 -7.471 9.602 1.00 94.31 97 ALA A CA 1
ATOM 740 C C . ALA A 1 97 ? 3.625 -7.357 8.067 1.00 94.31 97 ALA A C 1
ATOM 742 O O . ALA A 1 97 ? 4.668 -7.586 7.450 1.00 94.31 97 ALA A O 1
ATOM 743 N N . ALA A 1 98 ? 2.512 -6.941 7.452 1.00 93.75 98 ALA A N 1
ATOM 744 C CA . ALA A 1 98 ? 2.441 -6.696 6.012 1.00 93.75 98 ALA A CA 1
ATOM 745 C C . ALA A 1 98 ? 3.427 -5.603 5.563 1.00 93.75 98 ALA A C 1
ATOM 747 O O . ALA A 1 98 ? 4.106 -5.757 4.549 1.00 93.75 98 ALA A O 1
ATOM 748 N N . ASP A 1 99 ? 3.569 -4.528 6.338 1.00 92.94 99 ASP A N 1
ATOM 749 C CA . ASP A 1 99 ? 4.500 -3.442 6.028 1.00 92.94 99 ASP A CA 1
ATOM 750 C C . ASP A 1 99 ? 5.968 -3.839 6.198 1.00 92.94 99 ASP A C 1
ATOM 752 O O . ASP A 1 99 ? 6.808 -3.376 5.430 1.00 92.94 99 ASP A O 1
ATOM 756 N N . MET A 1 100 ? 6.293 -4.729 7.140 1.00 93.19 100 MET A N 1
ATOM 757 C CA . MET A 1 100 ? 7.644 -5.292 7.244 1.00 93.19 100 MET A CA 1
ATOM 758 C C . MET A 1 100 ? 7.971 -6.222 6.071 1.00 93.19 100 MET A C 1
ATOM 760 O O . MET A 1 100 ? 9.117 -6.273 5.628 1.00 93.19 100 MET A O 1
ATOM 764 N N . LYS A 1 101 ? 6.976 -6.955 5.561 1.00 94.50 101 LYS A N 1
ATOM 765 C CA . LYS A 1 101 ? 7.135 -7.892 4.442 1.00 94.50 101 LYS A CA 1
ATOM 766 C C . LYS A 1 101 ? 7.201 -7.188 3.081 1.00 94.50 101 LYS A C 1
ATOM 768 O O . LYS A 1 101 ? 7.961 -7.609 2.211 1.00 94.50 101 LYS A O 1
ATOM 773 N N . SER A 1 102 ? 6.451 -6.101 2.911 1.00 93.69 102 SER A N 1
ATOM 774 C CA . SER A 1 102 ? 6.241 -5.414 1.629 1.00 93.69 102 SER A CA 1
ATOM 775 C C . SER A 1 102 ? 7.525 -5.022 0.871 1.00 93.69 102 SER A C 1
ATOM 777 O O . SER A 1 102 ? 7.566 -5.263 -0.336 1.00 93.69 102 SER A O 1
ATOM 779 N N . PRO A 1 103 ? 8.597 -4.502 1.503 1.00 92.38 103 PRO A N 1
ATOM 780 C CA . PRO A 1 103 ? 9.841 -4.201 0.791 1.00 92.38 103 PRO A CA 1
ATOM 781 C C . PRO A 1 103 ? 10.508 -5.442 0.184 1.00 92.38 103 PRO A C 1
ATOM 783 O O . PRO A 1 103 ? 11.0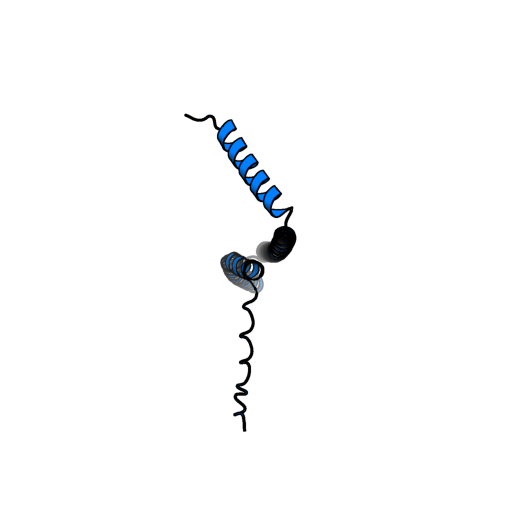65 -5.368 -0.909 1.00 92.38 103 PRO A O 1
ATOM 786 N N . TYR A 1 104 ? 10.441 -6.589 0.867 1.00 95.31 104 TYR A N 1
ATOM 787 C CA . TYR A 1 104 ? 11.007 -7.845 0.369 1.00 95.31 104 TYR A CA 1
ATOM 788 C C . TYR A 1 104 ? 10.212 -8.389 -0.812 1.00 95.31 104 TYR A C 1
ATOM 790 O O . TYR A 1 104 ? 10.808 -8.821 -1.797 1.00 95.31 104 TYR A O 1
ATOM 798 N N . ASP A 1 105 ? 8.883 -8.320 -0.737 1.00 95.75 105 ASP A N 1
ATOM 799 C CA . ASP A 1 105 ? 8.012 -8.730 -1.839 1.00 95.75 105 ASP A CA 1
ATOM 800 C C . ASP A 1 105 ? 8.245 -7.846 -3.075 1.00 95.75 105 ASP A C 1
ATOM 802 O O . ASP A 1 105 ? 8.364 -8.370 -4.181 1.00 95.75 105 ASP A O 1
ATOM 806 N N . LEU A 1 106 ? 8.437 -6.532 -2.890 1.00 95.25 106 LEU A N 1
ATOM 807 C CA . LEU A 1 106 ? 8.800 -5.622 -3.979 1.00 95.25 106 LEU A CA 1
ATOM 808 C C . LEU A 1 106 ? 10.169 -5.963 -4.583 1.00 95.25 106 LEU A C 1
ATOM 810 O O . LEU A 1 106 ? 10.305 -6.001 -5.802 1.00 95.25 106 LEU A O 1
ATOM 814 N N . MET A 1 107 ? 11.190 -6.243 -3.765 1.00 92.31 107 MET A N 1
ATOM 815 C CA . MET A 1 107 ? 12.500 -6.656 -4.288 1.00 92.31 107 MET A CA 1
ATOM 816 C C . MET A 1 107 ? 12.405 -7.943 -5.114 1.00 92.31 107 MET A C 1
ATOM 818 O O . MET A 1 107 ? 13.002 -8.026 -6.189 1.00 92.31 107 MET A O 1
ATOM 822 N N . LEU A 1 108 ? 11.647 -8.932 -4.632 1.00 93.62 108 LEU A N 1
ATOM 823 C CA . LEU A 1 108 ? 11.417 -10.185 -5.349 1.00 93.62 108 LEU A CA 1
ATOM 824 C C . LEU A 1 108 ? 10.681 -9.942 -6.672 1.00 93.62 108 LEU A C 1
ATOM 826 O O . LEU A 1 108 ? 11.133 -10.439 -7.704 1.00 93.62 108 LEU A O 1
ATOM 830 N N . ALA A 1 109 ? 9.621 -9.132 -6.669 1.00 92.19 109 ALA A N 1
ATOM 831 C CA . ALA A 1 109 ? 8.879 -8.772 -7.875 1.00 92.19 109 ALA A CA 1
ATOM 832 C C . ALA A 1 109 ? 9.771 -8.045 -8.897 1.00 92.19 109 ALA A C 1
ATOM 834 O O . ALA A 1 109 ? 9.868 -8.461 -10.050 1.00 92.19 109 ALA A O 1
ATOM 835 N N . CYS A 1 110 ? 10.533 -7.037 -8.463 1.00 92.38 110 CYS A N 1
ATOM 836 C CA . CYS A 1 110 ? 11.485 -6.326 -9.316 1.00 92.38 110 CYS A CA 1
ATOM 837 C C . CYS A 1 110 ? 12.561 -7.256 -9.899 1.00 92.38 110 CYS A C 1
ATOM 839 O O . CYS A 1 110 ? 12.941 -7.108 -11.060 1.00 92.38 110 CYS A O 1
ATOM 841 N N . SER A 1 111 ? 13.042 -8.239 -9.129 1.00 89.31 111 SER A N 1
ATOM 842 C CA . SER A 1 111 ? 14.068 -9.180 -9.598 1.00 89.31 111 SER A CA 1
ATOM 843 C C . SER A 1 111 ? 13.604 -10.039 -10.781 1.00 89.31 111 SER A C 1
ATOM 845 O O . SER A 1 111 ? 14.422 -10.387 -11.638 1.00 89.31 111 SER A O 1
ATOM 847 N N . ALA A 1 112 ? 12.300 -10.313 -10.901 1.00 88.00 112 ALA A N 1
ATOM 848 C CA . ALA A 1 112 ? 11.740 -11.062 -12.026 1.00 88.00 112 ALA A CA 1
ATOM 849 C C . ALA A 1 112 ? 11.950 -10.349 -13.375 1.00 88.00 112 ALA A C 1
ATOM 851 O O . ALA A 1 112 ? 12.056 -11.011 -14.403 1.00 88.00 112 ALA A O 1
ATOM 852 N N . HIS A 1 113 ? 12.083 -9.018 -13.364 1.00 85.62 113 HIS A N 1
ATOM 853 C CA . HIS A 1 113 ? 12.334 -8.203 -14.558 1.00 85.62 113 HIS A CA 1
ATOM 854 C C . HIS A 1 113 ? 13.822 -8.090 -14.916 1.00 85.62 113 HIS A C 1
ATOM 856 O O . HIS A 1 113 ? 14.162 -7.762 -16.050 1.00 85.62 113 HIS A O 1
ATOM 862 N N . VAL A 1 114 ? 14.716 -8.370 -13.961 1.00 78.44 114 VAL A N 1
ATOM 863 C CA . VAL A 1 114 ? 16.180 -8.300 -14.141 1.00 78.44 114 VAL A CA 1
ATOM 864 C C . VAL A 1 114 ? 16.767 -9.668 -14.493 1.00 78.44 114 VAL A C 1
ATOM 866 O O . VAL A 1 114 ? 17.787 -9.761 -15.179 1.00 78.44 114 VAL A O 1
ATOM 869 N N . THR A 1 115 ? 16.136 -10.748 -14.029 1.00 67.69 115 THR A N 1
ATOM 870 C CA . THR A 1 115 ? 16.636 -12.105 -14.255 1.00 67.69 115 THR A CA 1
ATOM 871 C C . THR A 1 115 ? 16.324 -12.525 -15.694 1.00 67.69 115 THR A C 1
ATOM 873 O O . THR A 1 115 ? 15.152 -12.545 -16.074 1.00 67.69 115 THR A O 1
ATOM 876 N N . PRO A 1 116 ? 17.323 -12.875 -16.528 1.00 56.75 116 PRO A N 1
ATOM 877 C CA . PRO A 1 116 ? 17.032 -13.395 -17.855 1.00 56.75 116 PRO A CA 1
ATOM 878 C C . PRO A 1 116 ? 16.188 -14.670 -17.716 1.00 56.75 116 PRO A C 1
ATOM 880 O O . PRO A 1 116 ? 16.432 -15.453 -16.791 1.00 56.75 116 PRO A O 1
ATOM 883 N N . PRO A 1 117 ? 15.215 -14.913 -18.615 1.00 55.16 117 PRO A N 1
ATOM 884 C CA . PRO A 1 117 ? 14.465 -16.157 -18.601 1.00 55.16 117 PRO A CA 1
ATOM 885 C C . PRO A 1 117 ? 15.474 -17.298 -18.663 1.00 55.16 117 PRO A C 1
ATOM 887 O O . PRO A 1 117 ? 16.253 -17.385 -19.616 1.00 55.16 117 PRO A O 1
ATOM 890 N N . VAL A 1 118 ? 15.499 -18.136 -17.624 1.00 46.28 118 VAL A N 1
ATOM 891 C CA . VAL A 1 118 ? 16.316 -19.348 -17.612 1.00 46.28 118 VAL A CA 1
ATOM 892 C C . VAL A 1 118 ? 15.949 -20.100 -18.881 1.00 46.28 118 VAL A C 1
ATOM 894 O O . VAL A 1 118 ? 14.795 -20.504 -19.049 1.00 46.28 118 VAL A O 1
ATOM 897 N N . ALA A 1 119 ? 16.895 -20.192 -19.819 1.00 43.91 119 ALA A N 1
ATOM 898 C CA . ALA A 1 119 ? 16.690 -20.918 -21.057 1.00 43.91 119 ALA A CA 1
ATOM 899 C C . ALA A 1 119 ? 16.173 -22.303 -20.669 1.00 43.91 119 ALA A C 1
ATOM 901 O O . ALA A 1 119 ? 16.840 -23.018 -19.916 1.00 43.91 119 ALA A O 1
ATOM 902 N N . LYS A 1 120 ? 14.955 -22.645 -21.115 1.00 43.47 120 LYS A N 1
ATOM 903 C CA . LYS A 1 120 ? 14.415 -23.996 -20.949 1.00 43.47 120 LYS A CA 1
ATOM 904 C C . LYS A 1 120 ? 15.533 -24.968 -21.342 1.00 43.47 120 LYS A C 1
ATOM 906 O O . LYS A 1 120 ? 16.126 -24.745 -22.403 1.00 43.47 120 LYS A O 1
ATOM 911 N N . PRO A 1 121 ? 15.865 -25.978 -20.515 1.00 41.81 121 PRO A N 1
ATOM 912 C CA . PRO A 1 121 ? 16.887 -26.947 -20.873 1.00 41.81 121 PRO A CA 1
ATOM 913 C C . PRO A 1 121 ? 16.561 -27.454 -22.268 1.00 41.81 121 PRO A C 1
ATOM 915 O O . PRO A 1 121 ? 15.436 -27.905 -22.491 1.00 41.81 121 PRO A O 1
ATOM 918 N N . ALA A 1 122 ? 17.501 -27.290 -23.202 1.00 44.09 122 ALA A N 1
ATOM 919 C CA . ALA A 1 122 ? 17.367 -27.822 -24.544 1.00 44.09 122 ALA A CA 1
ATOM 920 C C . ALA A 1 122 ? 16.942 -29.282 -24.399 1.00 44.09 122 ALA A C 1
ATOM 922 O O . ALA A 1 122 ? 17.658 -30.091 -23.801 1.00 44.09 122 ALA A O 1
ATOM 923 N N . GLU A 1 123 ? 15.722 -29.569 -24.844 1.00 42.16 123 GLU A N 1
ATOM 924 C CA . GLU A 1 123 ? 15.172 -30.910 -24.884 1.00 42.16 123 GLU A CA 1
ATOM 925 C C . GLU A 1 123 ? 16.230 -31.769 -25.572 1.00 42.16 123 GLU A C 1
ATOM 927 O O . GLU A 1 123 ? 16.655 -31.448 -26.684 1.00 42.16 123 GLU A O 1
ATOM 932 N N . LYS A 1 124 ? 16.770 -32.753 -24.840 1.00 43.38 124 LYS A N 1
ATOM 933 C CA . LYS A 1 124 ? 17.871 -33.605 -25.295 1.00 43.38 124 LYS A CA 1
ATOM 934 C C . LYS A 1 124 ? 17.593 -34.011 -26.734 1.00 43.38 124 LYS A C 1
ATOM 936 O O . LYS A 1 124 ? 16.656 -34.769 -26.975 1.00 43.38 124 LYS A O 1
ATOM 941 N N . THR A 1 125 ? 18.415 -33.529 -27.663 1.00 40.09 125 THR A N 1
ATOM 942 C CA . THR A 1 125 ? 18.434 -34.002 -29.041 1.00 40.09 125 THR A CA 1
ATOM 943 C C . THR A 1 125 ? 18.620 -35.510 -28.969 1.00 40.09 125 THR A C 1
ATOM 945 O O . THR A 1 125 ? 19.694 -35.999 -28.610 1.00 40.09 125 THR A O 1
ATOM 948 N N . ALA A 1 126 ? 17.528 -36.243 -29.177 1.00 41.22 126 ALA A N 1
ATOM 949 C CA . ALA A 1 126 ? 17.507 -37.683 -29.061 1.00 41.22 126 ALA A CA 1
ATOM 950 C C . ALA A 1 126 ? 18.558 -38.255 -30.014 1.00 41.22 126 ALA A C 1
ATOM 952 O O . ALA A 1 126 ? 18.596 -37.953 -31.209 1.00 41.22 126 ALA A O 1
ATOM 953 N N . SER A 1 127 ? 19.436 -39.065 -29.436 1.00 49.44 127 SER A N 1
ATOM 954 C CA . SER A 1 127 ? 20.445 -39.858 -30.113 1.00 49.44 127 SER A CA 1
ATOM 955 C C . SER A 1 127 ? 19.875 -40.521 -31.366 1.00 49.44 127 SER A C 1
ATOM 957 O O . SER A 1 127 ? 19.056 -41.432 -31.267 1.00 49.44 127 SER A O 1
ATOM 959 N N . THR A 1 128 ? 20.367 -40.126 -32.537 1.00 43.91 128 THR A N 1
ATOM 960 C CA . THR A 1 128 ? 20.234 -40.944 -33.746 1.00 43.91 128 THR A CA 1
ATOM 961 C C . THR A 1 128 ? 21.622 -41.237 -34.299 1.00 43.91 128 THR A C 1
ATOM 963 O O . THR A 1 128 ? 21.983 -40.820 -35.392 1.00 43.91 128 THR A O 1
ATOM 966 N N . PHE A 1 129 ? 22.418 -41.997 -33.541 1.00 45.44 129 PHE A N 1
ATOM 967 C CA . PHE A 1 129 ? 23.428 -42.848 -34.168 1.00 45.44 129 PHE A CA 1
ATOM 968 C C . PHE A 1 129 ? 22.681 -43.994 -34.859 1.00 45.44 129 PHE A C 1
ATOM 970 O O . PHE A 1 129 ? 22.496 -45.069 -34.291 1.00 45.44 129 PHE A O 1
ATOM 977 N N . ARG A 1 130 ? 22.212 -43.760 -36.090 1.00 46.19 130 ARG A N 1
ATOM 978 C CA . ARG A 1 130 ? 21.926 -44.857 -37.016 1.00 46.19 130 ARG A CA 1
ATOM 979 C C . ARG A 1 130 ? 23.246 -45.236 -37.676 1.00 46.19 130 ARG A C 1
ATOM 981 O O . ARG A 1 130 ? 23.810 -44.470 -38.449 1.00 46.19 130 ARG A O 1
ATOM 988 N N . ARG A 1 131 ? 23.737 -46.409 -37.285 1.00 39.69 131 ARG A N 1
ATOM 989 C CA . ARG A 1 131 ? 24.873 -47.133 -37.860 1.00 39.69 131 ARG A CA 1
ATOM 990 C C . ARG A 1 131 ? 24.734 -47.163 -39.389 1.00 39.69 131 ARG A C 1
ATOM 992 O O . ARG A 1 131 ? 23.680 -47.558 -39.886 1.00 39.69 131 ARG A O 1
ATOM 999 N N . ALA A 1 132 ? 25.768 -46.717 -40.099 1.00 40.25 132 ALA A N 1
ATOM 1000 C CA . ALA A 1 132 ? 25.910 -46.973 -41.527 1.00 40.25 132 ALA A CA 1
ATOM 1001 C C . ALA A 1 132 ? 26.058 -48.488 -41.769 1.00 40.25 132 ALA A C 1
ATOM 1003 O O . ALA A 1 132 ? 26.519 -49.204 -40.876 1.00 40.25 132 ALA A O 1
ATOM 1004 N N . ALA A 1 133 ? 25.576 -48.904 -42.942 1.00 40.38 133 ALA A N 1
ATOM 1005 C CA . ALA A 1 133 ? 25.429 -50.272 -43.438 1.00 40.38 133 ALA A CA 1
ATOM 1006 C C . ALA A 1 133 ? 26.703 -51.126 -43.374 1.00 40.38 133 ALA A C 1
ATOM 1008 O O . ALA A 1 133 ? 27.809 -50.554 -43.506 1.00 40.38 133 ALA A O 1
#

Radius of gyration: 28.52 Å; chains: 1; bounding box: 64×70×73 Å

Secondary structure (DSSP, 8-state):
---HHHHHHHHHHHHHHHHHHHHTSHHHHHHHHHHHHHHHHHHHHHHHHHHHHHHHHHHHHHHHHHHHHHHHHH-TTSHHHHHHHHHHHHHHHHHHHHHHHHHHHHHHHHHHHHSPP----------------